Protein AF-A0A6J4VUA2-F1 (afdb_monomer_lite)

Structure (mmCIF, N/CA/C/O backbone):
data_AF-A0A6J4VUA2-F1
#
_entry.id   AF-A0A6J4VUA2-F1
#
loop_
_atom_site.group_PDB
_atom_site.id
_atom_site.type_symbol
_atom_site.label_atom_id
_atom_site.label_alt_id
_atom_site.label_comp_id
_atom_site.label_asym_id
_atom_site.label_entity_id
_atom_site.label_seq_id
_atom_site.pdbx_PDB_ins_code
_atom_site.Cartn_x
_atom_site.Cartn_y
_atom_site.Cartn_z
_atom_site.occupancy
_atom_site.B_iso_or_equiv
_atom_site.auth_seq_id
_atom_site.auth_comp_id
_atom_site.auth_asym_id
_atom_site.auth_atom_id
_atom_site.pdbx_PDB_model_num
ATOM 1 N N . MET A 1 1 ? 17.323 6.446 -31.547 1.00 39.56 1 MET A N 1
ATOM 2 C CA . MET A 1 1 ? 16.155 7.237 -31.105 1.00 39.56 1 MET A CA 1
ATOM 3 C C . MET A 1 1 ? 15.899 6.891 -29.648 1.00 39.56 1 MET A C 1
ATOM 5 O O . MET A 1 1 ? 15.517 5.763 -29.378 1.00 39.56 1 MET A O 1
ATOM 9 N N . ALA A 1 2 ? 16.228 7.781 -28.709 1.00 44.19 2 ALA A N 1
ATOM 10 C CA . ALA A 1 2 ? 16.012 7.518 -27.288 1.00 44.19 2 ALA A CA 1
ATOM 11 C C . ALA A 1 2 ? 14.522 7.705 -26.977 1.00 44.19 2 ALA A C 1
ATOM 13 O O . ALA A 1 2 ? 13.993 8.806 -27.138 1.00 44.19 2 ALA A O 1
ATOM 14 N N . SER A 1 3 ? 13.844 6.619 -26.599 1.00 52.75 3 SER A N 1
ATOM 15 C CA . SER A 1 3 ? 12.481 6.673 -26.077 1.00 52.75 3 SER A CA 1
ATOM 16 C C . SER A 1 3 ? 12.500 7.570 -24.846 1.00 52.75 3 SER A C 1
ATOM 18 O O . SER A 1 3 ? 13.161 7.256 -23.857 1.00 52.75 3 SER A O 1
ATOM 20 N N . LYS A 1 4 ? 11.831 8.720 -24.926 1.00 54.72 4 LYS A N 1
ATOM 21 C CA . LYS A 1 4 ? 11.633 9.604 -23.783 1.00 54.72 4 LYS A CA 1
ATOM 22 C C . LYS A 1 4 ? 10.569 8.949 -22.908 1.00 54.72 4 LYS A C 1
ATOM 24 O O . LYS A 1 4 ? 9.396 9.309 -22.985 1.00 54.72 4 LYS A O 1
ATOM 29 N N . THR A 1 5 ? 10.974 7.938 -22.142 1.00 60.56 5 THR A N 1
ATOM 30 C CA . THR A 1 5 ? 10.187 7.444 -21.016 1.00 60.56 5 THR A CA 1
ATOM 31 C C . THR A 1 5 ? 9.890 8.668 -20.168 1.00 60.56 5 THR A C 1
ATOM 33 O O . THR A 1 5 ? 10.799 9.345 -19.694 1.00 60.56 5 THR A O 1
ATOM 36 N N . ARG A 1 6 ? 8.616 9.056 -20.098 1.00 59.88 6 ARG A N 1
ATOM 37 C CA . ARG A 1 6 ? 8.192 10.018 -19.091 1.00 59.88 6 ARG A CA 1
ATOM 38 C C . ARG A 1 6 ? 8.406 9.304 -17.773 1.00 59.88 6 ARG A C 1
ATOM 40 O O . ARG A 1 6 ? 7.638 8.395 -17.467 1.00 59.88 6 ARG A O 1
ATOM 47 N N . ASP A 1 7 ? 9.459 9.679 -17.061 1.00 66.00 7 ASP A N 1
ATOM 48 C CA . ASP A 1 7 ? 9.629 9.275 -15.679 1.00 66.00 7 ASP A CA 1
ATOM 49 C C . ASP A 1 7 ? 8.354 9.701 -14.956 1.00 66.00 7 ASP A C 1
ATOM 51 O O . ASP A 1 7 ? 8.006 10.884 -14.882 1.00 66.00 7 ASP A O 1
ATOM 55 N N . ILE A 1 8 ? 7.571 8.706 -14.554 1.00 62.84 8 ILE A N 1
ATOM 56 C CA . ILE A 1 8 ? 6.463 8.906 -13.639 1.00 62.84 8 ILE A CA 1
ATOM 57 C C . ILE A 1 8 ? 7.113 9.441 -12.366 1.00 62.84 8 ILE A C 1
ATOM 59 O O . ILE A 1 8 ? 7.930 8.755 -11.751 1.00 62.84 8 ILE A O 1
ATOM 63 N N . ASP A 1 9 ? 6.795 10.688 -12.019 1.00 71.69 9 ASP A N 1
ATOM 64 C CA . ASP A 1 9 ? 7.258 11.325 -10.790 1.00 71.69 9 ASP A CA 1
ATOM 65 C C . ASP A 1 9 ? 6.679 10.558 -9.593 1.00 71.69 9 ASP A C 1
ATOM 67 O O . ASP A 1 9 ? 5.548 10.776 -9.148 1.00 71.69 9 ASP A O 1
ATOM 71 N N . SER A 1 10 ? 7.444 9.562 -9.155 1.00 66.25 10 SER A N 1
ATOM 72 C CA . SER A 1 10 ? 7.079 8.611 -8.108 1.00 66.25 10 SER A CA 1
ATOM 73 C C . SER A 1 10 ? 7.319 9.203 -6.713 1.00 66.25 10 SER A C 1
ATOM 75 O O . SER A 1 10 ? 6.882 8.627 -5.718 1.00 66.25 10 SER A O 1
ATOM 77 N N . GLY A 1 11 ? 7.973 10.369 -6.632 1.00 79.12 11 GLY A N 1
ATOM 78 C CA . GLY A 1 11 ? 8.585 10.878 -5.408 1.00 79.12 11 GLY A CA 1
ATOM 79 C C . GLY A 1 11 ? 9.837 10.089 -5.012 1.00 79.12 11 GLY A C 1
ATOM 80 O O . GLY A 1 11 ? 10.186 9.077 -5.628 1.00 79.12 11 GLY A O 1
ATOM 81 N N . HIS A 1 12 ? 10.525 10.548 -3.969 1.00 86.75 12 HIS A N 1
ATOM 82 C CA . HIS A 1 12 ? 11.675 9.827 -3.426 1.00 86.75 12 HIS A CA 1
ATOM 83 C C . HIS A 1 12 ? 11.239 8.626 -2.570 1.00 86.75 12 HIS A C 1
ATOM 85 O O . HIS A 1 12 ? 10.209 8.696 -1.887 1.00 86.75 12 HIS A O 1
ATOM 91 N N . PRO A 1 13 ? 12.004 7.517 -2.586 1.00 91.12 13 PRO A N 1
ATOM 92 C CA . PRO A 1 13 ? 11.753 6.405 -1.682 1.00 91.12 13 PRO A CA 1
ATOM 93 C C . PRO A 1 13 ? 11.969 6.864 -0.237 1.00 91.12 13 PRO A C 1
ATOM 95 O O . PRO A 1 13 ? 12.992 7.461 0.095 1.00 91.12 13 PRO A O 1
ATOM 98 N N . LEU A 1 14 ? 10.990 6.576 0.616 1.00 92.56 14 LEU A N 1
ATOM 99 C CA . LEU A 1 14 ? 11.063 6.813 2.058 1.00 92.56 14 LEU A CA 1
ATOM 100 C C . LEU A 1 14 ? 11.567 5.580 2.808 1.00 92.56 14 LEU A C 1
ATOM 102 O O . LEU A 1 14 ? 12.067 5.699 3.924 1.00 92.56 14 LEU A O 1
ATOM 106 N N . THR A 1 15 ? 11.421 4.402 2.203 1.00 94.31 15 THR A N 1
ATOM 107 C CA . THR A 1 15 ? 11.884 3.130 2.752 1.00 94.31 15 THR A CA 1
ATOM 108 C C . THR A 1 15 ? 12.656 2.344 1.702 1.00 94.31 15 THR A C 1
ATOM 110 O O . THR A 1 15 ? 12.389 2.444 0.497 1.00 94.31 15 THR A O 1
ATOM 113 N N . ASP A 1 16 ? 13.554 1.483 2.171 1.00 95.94 16 ASP A N 1
ATOM 114 C CA . ASP A 1 16 ? 13.960 0.323 1.385 1.00 95.94 16 ASP A CA 1
ATOM 115 C C . ASP A 1 16 ? 12.750 -0.614 1.185 1.00 95.94 16 ASP A C 1
ATOM 117 O O . ASP A 1 16 ? 11.784 -0.552 1.962 1.00 95.94 16 ASP A O 1
ATOM 121 N N . PRO A 1 17 ? 12.752 -1.468 0.147 1.00 95.56 17 PRO A N 1
ATOM 122 C CA . PRO A 1 17 ? 11.743 -2.506 0.006 1.00 95.56 17 PRO A CA 1
ATOM 123 C C . PRO A 1 17 ? 11.779 -3.460 1.203 1.00 95.56 17 PRO A C 1
ATOM 125 O O . PRO A 1 17 ? 12.839 -3.973 1.562 1.00 95.56 17 PRO A O 1
ATOM 128 N N . PHE A 1 18 ? 10.619 -3.732 1.790 1.00 96.69 18 PHE A N 1
ATOM 129 C CA . PHE A 1 18 ? 10.477 -4.663 2.905 1.00 96.69 18 PHE A CA 1
ATOM 130 C C . PHE A 1 18 ? 9.377 -5.683 2.624 1.00 96.69 18 PHE A C 1
ATOM 132 O O . PHE A 1 18 ? 8.448 -5.423 1.863 1.00 96.69 18 PHE A O 1
ATOM 139 N N . GLU A 1 19 ? 9.488 -6.857 3.234 1.00 97.44 19 GLU A N 1
ATOM 140 C CA . GLU A 1 19 ? 8.468 -7.900 3.153 1.00 97.44 19 GLU A CA 1
ATOM 141 C C . GLU A 1 19 ? 7.587 -7.857 4.398 1.00 97.44 19 GLU A C 1
ATOM 143 O O . GLU A 1 19 ? 8.062 -7.630 5.512 1.00 97.44 19 GLU A O 1
ATOM 148 N N . VAL A 1 20 ? 6.287 -8.043 4.200 1.00 96.44 20 VAL A N 1
ATOM 149 C CA . VAL A 1 20 ? 5.292 -8.030 5.266 1.00 96.44 20 VAL A CA 1
ATOM 150 C C . VAL A 1 20 ? 4.223 -9.082 4.998 1.00 96.44 20 VAL A C 1
ATOM 152 O O . VAL A 1 20 ? 3.775 -9.264 3.864 1.00 96.44 20 VAL A O 1
ATOM 155 N N . GLU A 1 21 ? 3.804 -9.769 6.061 1.00 96.81 21 GLU A N 1
ATOM 156 C CA . GLU A 1 21 ? 2.619 -10.619 6.027 1.00 96.81 21 GLU A CA 1
ATOM 157 C C . GLU A 1 21 ? 1.368 -9.778 6.239 1.00 96.81 21 GLU A C 1
ATOM 159 O O . GLU A 1 21 ? 1.226 -9.098 7.256 1.00 96.81 21 GLU A O 1
ATOM 164 N N . VAL A 1 22 ? 0.447 -9.839 5.282 1.00 93.94 22 VAL A N 1
ATOM 165 C CA . VAL A 1 22 ? -0.854 -9.177 5.376 1.00 93.94 22 VAL A CA 1
ATOM 166 C C . VAL A 1 22 ? -1.967 -10.166 5.075 1.00 93.94 22 VAL A C 1
ATOM 168 O O . VAL A 1 22 ? -1.862 -11.007 4.185 1.00 93.94 22 VAL A O 1
ATOM 171 N N . THR A 1 23 ? -3.067 -10.054 5.809 1.00 95.31 23 THR A N 1
ATOM 172 C CA . THR A 1 23 ? -4.266 -10.850 5.547 1.00 95.31 23 THR A CA 1
ATOM 173 C C . THR A 1 23 ? -5.105 -10.164 4.473 1.00 95.31 23 THR A C 1
ATOM 175 O O . THR A 1 23 ? -5.5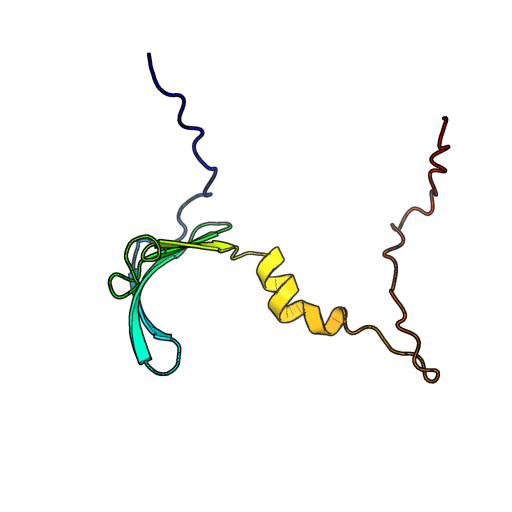98 -9.058 4.688 1.00 95.31 23 THR A O 1
ATOM 178 N N . VAL A 1 24 ? -5.303 -10.832 3.335 1.00 90.62 24 VAL A N 1
ATOM 179 C CA . VAL A 1 24 ? -6.141 -10.364 2.219 1.00 90.62 24 VAL A CA 1
ATOM 180 C C . VAL A 1 24 ? -7.246 -11.386 1.992 1.00 90.62 24 VAL A C 1
ATOM 182 O O . VAL A 1 24 ? -6.958 -12.564 1.778 1.00 90.62 24 VAL A O 1
ATOM 185 N N . ASP A 1 25 ? -8.505 -10.953 2.075 1.00 91.50 25 ASP A N 1
ATOM 186 C CA . ASP A 1 25 ? -9.688 -11.825 2.001 1.00 91.50 25 ASP A CA 1
ATOM 187 C C . ASP A 1 25 ? -9.625 -13.028 2.965 1.00 91.50 25 ASP A C 1
ATOM 189 O O . ASP A 1 25 ? -10.008 -14.148 2.636 1.00 91.50 25 ASP A O 1
ATOM 193 N N . GLY A 1 26 ? -9.095 -12.806 4.174 1.00 95.44 26 GLY A N 1
ATOM 194 C CA . GLY A 1 26 ? -8.939 -13.848 5.197 1.00 95.44 26 GLY A CA 1
ATOM 195 C C . GLY A 1 26 ? -7.760 -14.804 4.976 1.00 95.44 26 GLY A C 1
ATOM 196 O O . GLY A 1 26 ? -7.541 -15.683 5.806 1.00 95.44 26 GLY A O 1
ATOM 197 N N . VAL A 1 27 ? -6.977 -14.628 3.907 1.00 95.12 27 VAL A N 1
ATOM 198 C CA . VAL A 1 27 ? -5.810 -15.460 3.586 1.00 95.12 27 VAL A CA 1
ATOM 199 C C . VAL A 1 27 ? -4.519 -14.675 3.852 1.00 95.12 27 VAL A C 1
ATOM 201 O O . VAL A 1 27 ? -4.368 -13.579 3.305 1.00 95.12 27 VAL A O 1
ATOM 204 N N . PRO A 1 28 ? -3.573 -15.199 4.654 1.00 95.94 28 PRO A N 1
ATOM 205 C CA . PRO A 1 28 ? -2.250 -14.598 4.804 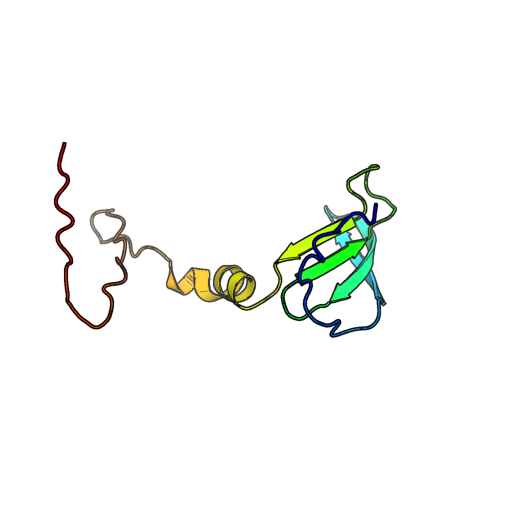1.00 95.94 28 PRO A CA 1
ATOM 206 C C . PRO A 1 28 ? -1.495 -14.574 3.470 1.00 95.94 28 PRO A C 1
ATOM 208 O O . PRO A 1 28 ? -1.443 -15.576 2.753 1.00 95.94 28 PRO A O 1
ATOM 211 N N . ARG A 1 29 ? -0.908 -13.428 3.127 1.00 95.19 29 ARG A N 1
ATOM 212 C CA . ARG A 1 29 ? -0.108 -13.228 1.914 1.00 95.19 29 ARG A CA 1
ATOM 213 C C . ARG A 1 29 ? 1.192 -12.516 2.252 1.00 95.19 29 ARG A C 1
ATOM 215 O O . ARG A 1 29 ? 1.181 -11.536 2.993 1.00 95.19 29 ARG A O 1
ATOM 222 N N . MET A 1 30 ? 2.292 -12.975 1.650 1.00 97.38 30 MET A N 1
ATOM 223 C CA . MET A 1 30 ? 3.524 -12.187 1.600 1.00 97.38 30 MET A CA 1
ATOM 224 C C . MET A 1 30 ? 3.391 -11.092 0.563 1.00 97.38 30 MET A C 1
ATOM 226 O O . MET A 1 30 ? 3.114 -11.367 -0.607 1.00 97.38 30 MET A O 1
ATOM 230 N N . VAL A 1 31 ? 3.652 -9.870 1.005 1.00 96.62 31 VAL A N 1
ATOM 231 C CA . VAL A 1 31 ? 3.680 -8.686 0.163 1.00 96.62 31 VAL A CA 1
ATOM 232 C C . VAL A 1 31 ? 5.022 -8.008 0.348 1.00 96.62 31 VAL A C 1
ATOM 234 O O . VAL A 1 31 ? 5.442 -7.727 1.470 1.00 96.62 31 VAL A O 1
ATOM 237 N N . ARG A 1 32 ? 5.695 -7.720 -0.763 1.00 97.56 32 ARG A N 1
ATOM 238 C CA . ARG A 1 32 ? 6.829 -6.803 -0.769 1.00 97.56 32 ARG A CA 1
ATOM 239 C C . ARG A 1 32 ? 6.299 -5.393 -0.961 1.00 97.56 32 ARG A C 1
ATOM 241 O O . ARG A 1 32 ? 5.591 -5.126 -1.924 1.00 97.56 32 ARG A O 1
ATOM 248 N N . ALA A 1 33 ? 6.640 -4.494 -0.056 1.00 95.25 33 ALA A N 1
ATOM 249 C CA . ALA A 1 33 ? 6.179 -3.119 -0.062 1.00 95.25 33 ALA A CA 1
ATOM 250 C C . ALA A 1 33 ? 7.353 -2.142 -0.132 1.00 95.25 33 ALA A C 1
ATOM 252 O O . ALA A 1 33 ? 8.409 -2.372 0.457 1.00 95.25 33 ALA A O 1
ATOM 253 N N . GLN A 1 34 ? 7.144 -1.019 -0.816 1.00 95.00 34 GLN A N 1
ATOM 254 C CA . GLN A 1 34 ? 8.025 0.142 -0.751 1.00 95.00 34 GLN A CA 1
ATOM 255 C C . GLN A 1 34 ? 7.199 1.424 -0.679 1.00 95.00 34 GLN A C 1
ATOM 257 O O . GLN A 1 34 ? 6.252 1.617 -1.446 1.00 95.00 34 GLN A O 1
ATOM 262 N N . ILE A 1 35 ? 7.559 2.305 0.253 1.00 92.56 35 ILE A N 1
ATOM 263 C CA . ILE A 1 35 ? 6.844 3.558 0.490 1.00 92.56 35 ILE A CA 1
ATOM 264 C C . ILE A 1 35 ? 7.624 4.713 -0.138 1.00 92.56 35 ILE A C 1
ATOM 266 O O . ILE A 1 35 ? 8.835 4.839 0.046 1.00 92.56 35 ILE A O 1
ATOM 270 N N . PHE A 1 36 ? 6.902 5.580 -0.842 1.00 90.94 36 PHE A N 1
ATOM 271 C CA . PHE A 1 36 ? 7.381 6.824 -1.436 1.00 90.94 36 PHE A CA 1
ATOM 272 C C . PHE A 1 36 ? 6.609 8.012 -0.847 1.00 90.94 36 PHE A C 1
ATOM 274 O O . PHE A 1 36 ? 5.614 7.845 -0.143 1.00 90.94 36 PHE A O 1
ATOM 281 N N . GLU A 1 37 ? 7.027 9.236 -1.163 1.00 87.50 37 GLU A N 1
ATOM 282 C CA . GLU A 1 37 ? 6.414 10.467 -0.636 1.00 87.50 37 GLU A CA 1
ATOM 283 C C . GLU A 1 37 ? 4.903 10.615 -0.915 1.00 87.50 37 GLU A C 1
ATOM 285 O O . GLU A 1 37 ? 4.198 11.285 -0.154 1.00 87.50 37 GLU A O 1
ATOM 290 N N . ARG A 1 38 ? 4.381 10.025 -2.003 1.00 83.88 38 ARG A N 1
ATOM 291 C CA . ARG A 1 38 ? 2.949 10.119 -2.384 1.00 83.88 38 ARG A CA 1
ATOM 292 C C . ARG A 1 38 ? 2.284 8.798 -2.755 1.00 83.88 38 ARG A C 1
ATOM 294 O O . ARG A 1 38 ? 1.068 8.765 -2.970 1.00 83.88 38 ARG A O 1
ATOM 301 N N . TRP A 1 39 ? 3.071 7.740 -2.861 1.00 87.69 39 TRP A N 1
ATOM 302 C CA . TRP A 1 39 ? 2.634 6.454 -3.371 1.00 87.69 39 TRP A CA 1
ATOM 303 C C . TRP A 1 39 ? 3.196 5.335 -2.508 1.00 87.69 39 TRP A C 1
ATOM 305 O O . TRP A 1 39 ? 4.242 5.478 -1.879 1.00 87.69 39 TRP A O 1
ATOM 315 N N . MET A 1 40 ? 2.509 4.205 -2.511 1.00 91.50 40 MET A N 1
ATOM 316 C CA . MET A 1 40 ? 3.040 2.941 -2.025 1.00 91.50 40 MET A CA 1
ATOM 317 C C . MET A 1 40 ? 3.010 1.958 -3.184 1.00 91.50 40 MET A C 1
ATOM 319 O O . MET A 1 40 ? 1.989 1.844 -3.864 1.00 91.50 40 MET A O 1
ATOM 323 N N . LEU A 1 41 ? 4.125 1.275 -3.408 1.00 93.50 41 LEU A N 1
ATOM 324 C CA . LEU A 1 41 ? 4.207 0.169 -4.348 1.00 93.50 41 LEU A CA 1
ATOM 325 C C . LEU A 1 41 ? 4.107 -1.133 -3.558 1.00 93.50 41 LEU A C 1
ATOM 327 O O . LEU A 1 41 ? 4.838 -1.314 -2.580 1.00 93.50 41 LEU A O 1
ATOM 331 N N . THR A 1 42 ? 3.227 -2.030 -3.982 1.00 95.12 42 THR A N 1
ATOM 332 C CA . THR A 1 42 ? 3.118 -3.383 -3.435 1.00 95.12 42 THR A CA 1
ATOM 333 C C . THR A 1 42 ? 3.320 -4.403 -4.538 1.00 95.12 42 THR A C 1
ATOM 335 O O . THR A 1 42 ? 2.816 -4.243 -5.646 1.00 95.12 42 THR A O 1
ATOM 338 N N . ASP A 1 43 ? 4.063 -5.457 -4.226 1.00 96.06 43 ASP A N 1
ATOM 339 C CA . ASP A 1 43 ? 4.271 -6.611 -5.085 1.00 96.06 43 ASP A CA 1
ATOM 340 C C . ASP A 1 43 ? 3.863 -7.882 -4.335 1.00 96.06 43 ASP A C 1
ATOM 342 O O . ASP A 1 43 ? 4.400 -8.201 -3.271 1.00 96.06 43 ASP A O 1
ATOM 346 N N . THR A 1 44 ? 2.870 -8.583 -4.875 1.00 96.31 44 THR A N 1
ATOM 347 C CA . THR A 1 44 ? 2.298 -9.809 -4.313 1.00 96.31 44 THR A CA 1
ATOM 348 C C . THR A 1 44 ? 2.432 -10.924 -5.348 1.00 96.31 44 THR A C 1
ATOM 350 O O . THR A 1 44 ? 1.555 -11.078 -6.203 1.00 96.31 44 THR A O 1
ATOM 353 N N . PRO A 1 45 ? 3.500 -11.741 -5.295 1.00 94.44 45 PRO A N 1
ATOM 354 C CA . PRO A 1 45 ? 3.760 -12.756 -6.317 1.00 94.44 45 PRO A CA 1
ATOM 355 C C . PRO A 1 45 ? 2.636 -13.787 -6.488 1.00 94.44 45 PRO A C 1
ATOM 357 O O . PRO A 1 45 ? 2.502 -14.362 -7.566 1.00 94.44 45 PRO A O 1
ATOM 360 N N . SER A 1 46 ? 1.829 -14.007 -5.442 1.00 93.25 46 SER A N 1
ATOM 361 C CA . SER A 1 46 ? 0.686 -14.928 -5.444 1.00 93.25 46 SER A CA 1
ATOM 362 C C . SER A 1 46 ? -0.569 -14.387 -6.142 1.00 93.25 46 SER A C 1
ATOM 364 O O . SER A 1 46 ? -1.536 -15.133 -6.304 1.00 93.25 46 SER A O 1
ATOM 366 N N . ASN A 1 47 ? -0.586 -13.117 -6.560 1.00 94.00 47 ASN A N 1
ATOM 367 C CA . ASN A 1 47 ? -1.679 -12.566 -7.358 1.00 94.00 47 ASN A CA 1
ATOM 368 C C . ASN A 1 47 ? -1.621 -13.065 -8.816 1.00 94.00 47 ASN A C 1
ATOM 370 O O . ASN A 1 47 ? -0.555 -13.459 -9.299 1.00 94.00 47 ASN A O 1
ATOM 374 N N . PRO A 1 48 ? -2.751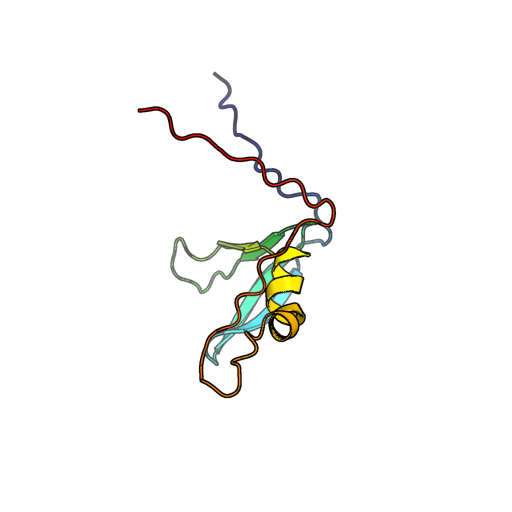 -13.033 -9.552 1.00 94.62 48 PRO A N 1
ATOM 375 C CA . PRO A 1 48 ? -2.770 -13.360 -10.974 1.00 94.62 48 PRO A CA 1
ATOM 376 C C . PRO A 1 48 ? -1.768 -12.524 -11.778 1.00 94.62 48 PRO A C 1
ATOM 378 O O . PRO A 1 48 ? -1.526 -11.353 -11.473 1.00 94.62 48 PRO A O 1
ATOM 381 N N . ALA A 1 49 ? -1.221 -13.107 -12.846 1.00 93.31 49 ALA A N 1
ATOM 382 C CA . ALA A 1 49 ? -0.309 -12.401 -13.741 1.00 93.31 49 ALA A CA 1
ATOM 383 C C . ALA A 1 49 ? -0.941 -11.090 -14.249 1.00 93.31 49 ALA A C 1
ATOM 385 O O . ALA A 1 49 ? -2.102 -11.064 -14.661 1.00 93.31 49 ALA A O 1
ATOM 386 N N . GLY A 1 50 ? -0.172 -10.001 -14.194 1.00 93.00 50 GLY A N 1
ATOM 387 C CA . GLY A 1 50 ? -0.645 -8.646 -14.507 1.00 93.00 50 GLY A CA 1
ATOM 388 C C . GLY A 1 50 ? -1.254 -7.875 -13.326 1.00 93.00 50 GLY A C 1
ATOM 389 O O . GLY A 1 50 ? -1.474 -6.678 -13.464 1.00 93.00 50 GLY A O 1
ATOM 390 N N . TRP A 1 51 ? -1.462 -8.524 -12.173 1.00 93.19 51 TRP A N 1
ATOM 391 C CA . TRP A 1 51 ? -1.984 -7.925 -10.929 1.00 93.19 51 TRP A CA 1
ATOM 392 C C . TRP A 1 51 ? -1.054 -8.140 -9.726 1.00 93.19 51 TRP A C 1
ATOM 394 O O . TRP A 1 51 ? -1.457 -8.013 -8.573 1.00 93.19 51 TRP A O 1
ATOM 404 N N . GLN A 1 52 ? 0.194 -8.530 -9.983 1.00 95.56 52 GLN A N 1
ATOM 405 C CA . GLN A 1 52 ? 1.188 -8.751 -8.932 1.00 95.56 52 GLN A CA 1
ATOM 406 C C . GLN A 1 52 ? 1.663 -7.427 -8.346 1.00 95.56 52 GLN A C 1
ATOM 408 O O . GLN A 1 52 ? 1.808 -7.325 -7.134 1.00 95.56 52 GLN A O 1
ATOM 413 N N . THR A 1 53 ? 1.829 -6.413 -9.195 1.00 95.06 53 THR A N 1
ATOM 414 C CA . THR A 1 53 ? 2.298 -5.091 -8.797 1.00 95.06 53 THR A CA 1
ATOM 415 C C . THR A 1 53 ? 1.155 -4.085 -8.802 1.00 95.06 53 THR A C 1
ATOM 417 O O . THR A 1 53 ? 0.483 -3.896 -9.818 1.00 95.06 53 THR A O 1
ATOM 420 N N . GLU A 1 54 ? 0.974 -3.394 -7.684 1.00 92.75 54 GLU A N 1
ATOM 421 C CA . GLU A 1 54 ? -0.058 -2.379 -7.505 1.00 92.75 54 GLU A CA 1
ATOM 422 C C . GLU A 1 54 ? 0.558 -1.070 -7.002 1.00 92.75 54 GLU A C 1
ATOM 424 O O . GLU A 1 54 ? 1.505 -1.061 -6.213 1.00 92.75 54 GLU A O 1
ATOM 429 N N . LEU A 1 55 ? 0.011 0.056 -7.471 1.00 90.25 55 LEU A N 1
ATOM 430 C CA . LEU A 1 55 ? 0.409 1.396 -7.047 1.00 90.25 55 LEU A CA 1
ATOM 431 C C . LEU A 1 55 ? -0.746 2.052 -6.284 1.00 90.25 55 LEU A C 1
ATOM 433 O O . LEU A 1 55 ? -1.734 2.500 -6.871 1.00 90.25 55 LEU A O 1
ATOM 437 N N . GLY A 1 56 ? -0.612 2.120 -4.964 1.00 86.25 56 GLY A N 1
ATOM 438 C CA . GLY A 1 56 ? -1.573 2.765 -4.080 1.00 86.25 56 GLY A CA 1
ATOM 439 C C . GLY A 1 56 ? -1.270 4.251 -3.903 1.00 86.25 56 GLY A C 1
ATOM 440 O O . GLY A 1 56 ? -0.138 4.638 -3.614 1.00 86.25 56 GLY A O 1
ATOM 441 N N . ASN A 1 57 ? -2.289 5.106 -4.014 1.00 83.44 57 ASN A N 1
ATOM 442 C CA . ASN A 1 57 ? -2.189 6.493 -3.553 1.00 83.44 57 ASN A CA 1
ATOM 443 C C . ASN A 1 57 ? -2.166 6.507 -2.019 1.00 83.44 57 ASN A C 1
ATOM 445 O O . ASN A 1 57 ? -3.201 6.272 -1.394 1.00 83.44 57 ASN A O 1
ATOM 449 N N . HIS A 1 58 ? -1.029 6.845 -1.417 1.00 74.50 58 HIS A N 1
ATOM 450 C CA . HIS A 1 58 ? -0.877 6.944 0.034 1.00 74.50 58 HIS A CA 1
ATOM 451 C C . HIS A 1 58 ? -0.239 8.294 0.381 1.00 74.50 58 HIS A C 1
ATOM 453 O O . HIS A 1 58 ? 0.876 8.604 -0.014 1.00 74.50 58 HIS A O 1
ATOM 459 N N . GLY A 1 59 ? -0.996 9.157 1.061 1.00 73.94 59 GLY A N 1
ATOM 460 C CA . GLY A 1 59 ? -0.603 10.537 1.359 1.00 73.94 59 GLY A CA 1
ATOM 461 C C . GLY A 1 59 ? -1.788 11.354 1.873 1.00 73.94 59 GLY A C 1
ATOM 462 O O . GLY A 1 59 ? -2.823 10.784 2.218 1.00 73.94 59 GLY A O 1
ATOM 463 N N . ARG A 1 60 ? -1.689 12.694 1.884 1.00 74.88 60 ARG A N 1
ATOM 464 C CA . ARG A 1 60 ? -2.744 13.573 2.441 1.00 74.88 60 ARG A CA 1
ATOM 465 C C . ARG A 1 60 ? -4.138 13.283 1.879 1.00 74.88 60 ARG A C 1
ATOM 467 O O . ARG A 1 60 ? -5.094 13.262 2.634 1.00 74.88 60 ARG A O 1
ATOM 474 N N . HIS A 1 61 ? -4.257 13.014 0.580 1.00 72.50 61 HIS A N 1
ATOM 475 C CA . HIS A 1 61 ? -5.557 12.711 -0.023 1.00 72.50 61 HIS A CA 1
ATOM 476 C C . HIS A 1 61 ? -6.151 11.381 0.483 1.00 72.50 61 HIS A C 1
ATOM 478 O O . HIS A 1 61 ? -7.348 11.306 0.754 1.00 72.50 61 HIS A O 1
ATOM 484 N N . ALA A 1 62 ? -5.319 10.349 0.662 1.00 79.19 62 ALA A N 1
ATOM 485 C CA . ALA A 1 62 ? -5.742 9.079 1.253 1.00 79.19 62 ALA A CA 1
ATOM 486 C C . ALA A 1 62 ? -6.092 9.242 2.740 1.00 79.19 62 ALA A C 1
ATOM 488 O O . ALA A 1 62 ? -7.117 8.733 3.184 1.00 79.19 62 ALA A O 1
ATOM 489 N N . TYR A 1 63 ? -5.297 10.025 3.477 1.00 80.19 63 TYR A N 1
ATOM 490 C CA . TYR A 1 63 ? -5.570 10.389 4.866 1.00 80.19 63 TYR A CA 1
ATOM 491 C C . TYR A 1 63 ? -6.916 11.117 5.004 1.00 80.19 63 TYR A C 1
ATOM 493 O O . TYR A 1 63 ? -7.766 10.696 5.778 1.00 80.19 63 TYR A O 1
ATOM 501 N N . GLU A 1 64 ? -7.166 12.150 4.195 1.00 82.62 64 GLU A N 1
ATOM 502 C CA . GLU A 1 64 ? -8.434 12.890 4.188 1.00 82.62 64 GLU A CA 1
ATOM 503 C C . GLU A 1 64 ? -9.631 11.997 3.818 1.00 82.62 64 GLU A C 1
ATOM 505 O O . GLU A 1 64 ? -10.751 12.221 4.271 1.00 82.62 64 GLU A O 1
ATOM 510 N N . ARG A 1 65 ? -9.448 10.993 2.951 1.00 77.44 65 ARG A N 1
ATOM 511 C CA . ARG A 1 65 ? -10.510 10.022 2.652 1.00 77.44 65 ARG A CA 1
ATOM 512 C C . ARG A 1 65 ? -10.784 9.118 3.848 1.00 77.44 65 ARG A C 1
ATOM 514 O O . ARG A 1 65 ? -11.946 8.886 4.146 1.00 77.44 65 ARG A O 1
ATOM 521 N N . GLN A 1 66 ? -9.741 8.579 4.468 1.00 78.94 66 GLN A N 1
ATOM 522 C CA . GLN A 1 66 ? -9.882 7.554 5.497 1.00 78.94 66 GLN A CA 1
ATOM 523 C C . GLN A 1 66 ? -10.293 8.138 6.852 1.00 78.94 66 GLN A C 1
ATOM 525 O O . GLN A 1 66 ? -11.071 7.516 7.565 1.00 78.94 66 GLN A O 1
ATOM 530 N N . TYR A 1 67 ? -9.788 9.326 7.188 1.00 81.00 67 TYR A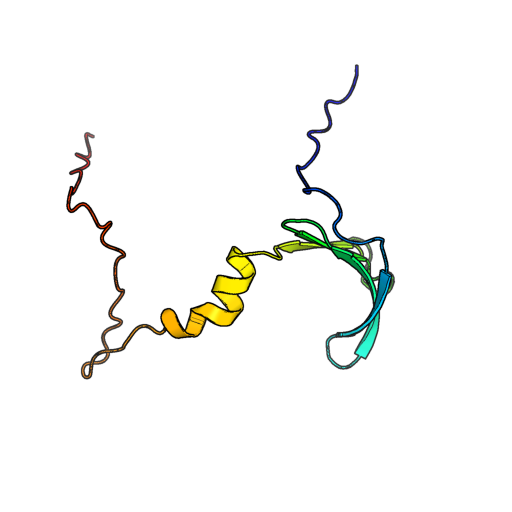 N 1
ATOM 531 C CA . TYR A 1 67 ? -9.921 9.915 8.521 1.00 81.00 67 TYR A CA 1
ATOM 532 C C . TYR A 1 67 ? -10.740 11.213 8.544 1.00 81.00 67 TYR A C 1
ATOM 534 O O . TYR A 1 67 ? -11.398 11.480 9.540 1.00 81.00 67 TYR A O 1
ATOM 542 N N . ASP A 1 68 ? -10.798 11.990 7.451 1.00 72.81 68 ASP A N 1
ATOM 543 C CA . ASP A 1 68 ? -11.664 13.188 7.377 1.00 72.81 68 ASP A CA 1
ATOM 544 C C . ASP A 1 68 ? -13.032 12.908 6.718 1.00 72.81 68 ASP A C 1
ATOM 546 O O . ASP A 1 68 ? -13.801 13.840 6.454 1.00 72.81 68 ASP A O 1
ATOM 550 N N . ALA A 1 69 ? -13.374 11.642 6.443 1.00 62.31 69 ALA A N 1
ATOM 551 C CA . ALA A 1 69 ? -14.704 11.269 5.951 1.00 62.31 69 ALA A CA 1
ATOM 552 C C . ALA A 1 69 ? -15.819 11.575 6.964 1.00 62.31 69 ALA A C 1
ATOM 554 O O . ALA A 1 69 ? -16.885 12.019 6.545 1.00 62.31 69 ALA A O 1
ATOM 555 N N . GLU A 1 70 ? -15.559 11.455 8.270 1.00 56.56 70 GLU A N 1
ATOM 556 C CA . GLU A 1 70 ? -16.515 11.848 9.322 1.00 56.56 70 GLU A CA 1
ATOM 557 C C . GLU A 1 70 ? -16.849 13.347 9.251 1.00 56.56 70 GLU A C 1
ATOM 559 O O . GLU A 1 70 ? -17.991 13.762 9.427 1.00 56.56 70 GLU A O 1
ATOM 564 N N . ARG A 1 71 ? -15.885 14.188 8.849 1.00 56.62 71 ARG A N 1
ATOM 565 C CA . ARG A 1 71 ? -16.104 15.628 8.623 1.00 56.62 71 ARG A CA 1
ATOM 566 C C . ARG A 1 71 ? -16.968 15.929 7.390 1.00 56.62 71 ARG A C 1
ATOM 568 O O . ARG A 1 71 ? -17.336 17.084 7.173 1.00 56.62 71 ARG A O 1
ATOM 575 N N . ARG A 1 72 ? -17.221 14.926 6.543 1.00 54.47 72 ARG A N 1
ATOM 576 C CA . ARG A 1 72 ? -18.011 15.009 5.305 1.00 54.47 72 ARG A CA 1
ATOM 577 C C . ARG A 1 72 ? -19.375 14.347 5.431 1.00 54.47 72 ARG A C 1
ATOM 579 O O . ARG A 1 72 ? -20.081 14.305 4.422 1.00 54.47 72 ARG A O 1
ATOM 586 N N . GLU A 1 73 ? -19.743 13.841 6.607 1.00 52.00 73 GLU A N 1
ATOM 587 C CA . GLU A 1 73 ? -21.086 13.329 6.827 1.00 52.00 73 GLU A CA 1
ATOM 588 C C . GLU A 1 73 ? -22.069 14.449 6.486 1.00 52.00 73 GLU A C 1
ATOM 590 O O . GLU A 1 73 ? -22.078 15.523 7.097 1.00 52.00 73 GLU A O 1
ATOM 595 N N . ALA A 1 74 ? -22.800 14.258 5.385 1.00 5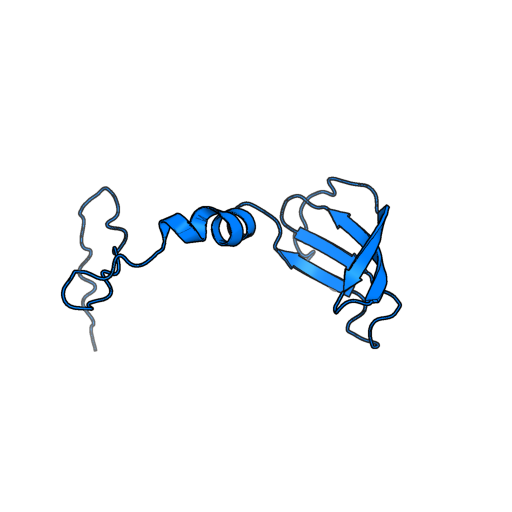5.69 74 ALA A N 1
ATOM 596 C CA . ALA A 1 74 ? -23.812 15.202 4.970 1.00 55.69 74 ALA A CA 1
ATOM 597 C C . ALA A 1 74 ? -24.804 15.250 6.123 1.00 55.69 74 ALA A C 1
ATOM 599 O O . ALA A 1 74 ? -25.487 14.265 6.389 1.00 55.69 74 ALA A O 1
ATOM 600 N N . THR A 1 75 ? -24.835 16.368 6.840 1.00 56.16 75 THR A N 1
ATOM 601 C CA . THR A 1 75 ? -25.809 16.575 7.901 1.00 56.16 75 THR A CA 1
ATOM 602 C C . THR A 1 75 ? -27.154 16.610 7.201 1.00 56.16 75 THR A C 1
ATOM 604 O O . THR A 1 75 ? -27.492 17.564 6.499 1.00 56.16 75 THR A O 1
ATOM 607 N N . VAL A 1 76 ? -27.865 15.492 7.279 1.00 58.41 76 VAL A N 1
ATOM 608 C CA . VAL A 1 76 ? -29.232 15.404 6.803 1.00 58.41 76 VAL A CA 1
ATOM 609 C C . VAL A 1 76 ? -30.024 16.266 7.771 1.00 58.41 76 VAL A C 1
ATOM 611 O O . VAL A 1 76 ? -29.990 16.030 8.980 1.00 58.41 76 VAL A O 1
ATOM 614 N N . ASP A 1 77 ? -30.652 17.326 7.270 1.00 61.44 77 ASP A N 1
ATOM 615 C CA . ASP A 1 77 ? -31.534 18.106 8.131 1.00 61.44 77 ASP A CA 1
ATOM 616 C C . ASP A 1 77 ? -32.702 17.234 8.615 1.00 61.44 77 ASP A C 1
ATOM 618 O O . ASP A 1 77 ? -32.971 16.155 8.082 1.00 61.44 77 ASP A O 1
ATOM 622 N N . THR A 1 78 ? -33.435 17.691 9.628 1.00 57.94 78 THR A N 1
ATOM 623 C CA . THR A 1 78 ? -34.579 16.956 10.197 1.00 57.94 78 THR A CA 1
ATOM 624 C C . THR A 1 78 ? -35.666 16.625 9.155 1.00 57.94 78 THR A C 1
ATOM 626 O O . THR A 1 78 ? -36.581 15.860 9.441 1.00 57.94 78 THR A O 1
ATOM 629 N N . GLN A 1 79 ? -35.577 17.182 7.940 1.00 67.88 79 GLN A N 1
ATOM 630 C CA . GLN A 1 79 ? -36.488 16.963 6.818 1.00 67.88 79 GLN A CA 1
ATOM 631 C C . GLN A 1 79 ? -35.915 16.032 5.733 1.00 67.88 79 GLN A C 1
ATOM 633 O O . GLN A 1 79 ? -36.523 15.893 4.670 1.00 67.88 79 GLN A O 1
ATOM 638 N N . GLY A 1 80 ? -34.774 15.378 5.969 1.00 57.59 80 GLY A N 1
ATOM 639 C CA . GLY A 1 80 ? -34.228 14.384 5.046 1.00 57.59 80 GLY A CA 1
ATOM 640 C C . GLY A 1 80 ? -33.424 14.965 3.879 1.00 57.59 80 GLY A C 1
ATOM 641 O O . GLY A 1 80 ? -33.095 14.227 2.949 1.00 57.59 80 GLY A O 1
ATOM 642 N N . ARG A 1 81 ? -33.098 16.266 3.870 1.00 64.12 81 ARG A N 1
ATOM 643 C CA . ARG A 1 81 ? -32.326 16.864 2.771 1.00 64.12 81 ARG A CA 1
ATOM 644 C C . ARG A 1 81 ? -30.832 16.776 3.049 1.00 64.12 81 ARG A C 1
ATOM 646 O O . ARG A 1 81 ? -30.345 17.226 4.082 1.00 64.12 81 ARG A O 1
ATOM 653 N N . LEU A 1 82 ? -30.093 16.242 2.077 1.00 55.41 82 LEU A N 1
ATOM 654 C CA . LEU A 1 82 ? -28.631 16.255 2.074 1.00 55.41 82 LEU A CA 1
ATOM 655 C C . LEU A 1 82 ? -28.136 17.705 1.978 1.00 55.41 82 LEU A C 1
ATOM 657 O O . LEU A 1 82 ? -28.136 18.300 0.896 1.00 55.41 82 LEU A O 1
ATOM 661 N N . GLN A 1 83 ? -27.680 18.274 3.093 1.00 56.97 83 GLN A N 1
ATOM 662 C CA . GLN A 1 83 ? -27.017 19.574 3.091 1.00 56.97 83 GLN A CA 1
ATOM 663 C C . GLN A 1 83 ? -25.604 19.400 2.526 1.00 56.97 83 GLN A C 1
ATOM 665 O O . GLN A 1 83 ? -24.634 19.142 3.238 1.00 56.97 83 GLN A O 1
ATOM 670 N N . ARG A 1 84 ? -25.461 19.525 1.203 1.00 53.06 84 ARG A N 1
ATOM 671 C CA . ARG A 1 84 ? -24.139 19.643 0.584 1.00 53.06 84 ARG A CA 1
ATOM 672 C C . ARG A 1 84 ? -23.570 21.000 0.998 1.00 53.06 84 ARG A C 1
ATOM 674 O O . ARG A 1 84 ? -23.883 22.011 0.370 1.00 53.06 84 ARG A O 1
ATOM 681 N N . GLN A 1 85 ? -22.712 21.036 2.019 1.00 52.41 85 GLN A N 1
ATOM 682 C CA . GLN A 1 85 ? -21.907 22.223 2.313 1.00 52.41 85 GLN A CA 1
ATOM 683 C C . GLN A 1 85 ? -20.985 22.491 1.121 1.00 52.41 85 GLN A C 1
ATOM 685 O O . GLN A 1 85 ? -19.887 21.947 0.982 1.00 52.41 85 GLN A O 1
ATOM 690 N N . ARG A 1 86 ? -21.462 23.328 0.200 1.00 47.97 86 ARG A N 1
ATOM 691 C CA . ARG A 1 86 ? -20.648 23.898 -0.863 1.00 47.97 86 ARG A CA 1
ATOM 692 C C . ARG A 1 86 ? -19.554 24.693 -0.159 1.00 47.97 86 ARG A C 1
ATOM 694 O O . ARG A 1 86 ? -19.863 25.662 0.526 1.00 47.97 86 ARG A O 1
ATOM 701 N N . ARG A 1 87 ? -18.290 24.278 -0.306 1.00 45.25 87 ARG A N 1
ATOM 702 C CA . ARG A 1 87 ? -17.127 25.084 0.089 1.00 45.25 87 ARG A CA 1
ATOM 703 C C . ARG A 1 87 ? -17.258 26.446 -0.594 1.00 45.25 87 ARG A C 1
ATOM 705 O O . ARG A 1 87 ? -16.915 26.587 -1.765 1.00 45.25 87 ARG A O 1
ATOM 712 N N . THR A 1 88 ? -17.790 27.437 0.109 1.00 50.81 88 THR A N 1
ATOM 713 C CA . THR A 1 88 ? -17.656 28.827 -0.297 1.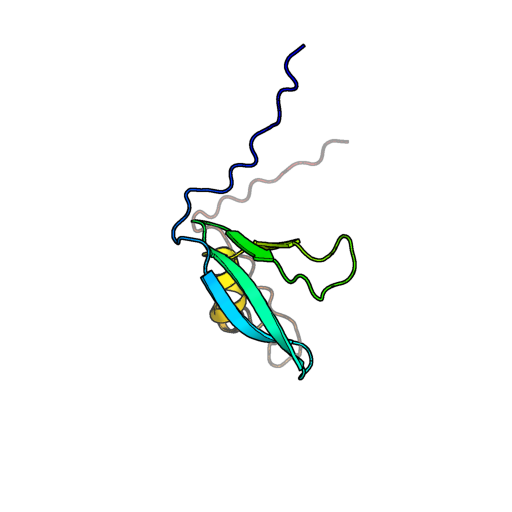00 50.81 88 THR A CA 1
ATOM 714 C C . THR A 1 88 ? -16.220 29.206 0.022 1.00 50.81 88 THR A C 1
ATOM 716 O O . THR A 1 88 ? -15.733 29.064 1.145 1.00 50.81 88 THR A O 1
ATOM 719 N N . ASN A 1 89 ? -15.482 29.572 -1.021 1.00 43.78 89 ASN A N 1
ATOM 720 C CA . ASN A 1 89 ? -14.131 30.068 -0.854 1.00 43.78 89 ASN A CA 1
ATOM 721 C C . ASN A 1 89 ? -14.211 31.349 -0.009 1.00 43.78 89 ASN A C 1
ATOM 723 O O . ASN A 1 89 ? -15.123 32.153 -0.200 1.00 43.78 89 ASN A O 1
ATOM 727 N N . ARG A 1 90 ? -13.273 31.537 0.926 1.00 51.31 90 ARG A N 1
ATOM 728 C CA . ARG A 1 90 ? -13.315 32.595 1.958 1.00 51.31 90 ARG A CA 1
ATOM 729 C C . ARG A 1 90 ? -13.314 34.031 1.396 1.00 51.31 90 ARG A C 1
ATOM 731 O O . ARG A 1 90 ? -13.506 34.974 2.148 1.00 51.31 90 ARG A O 1
ATOM 738 N N . ASN A 1 91 ? -13.160 34.187 0.081 1.00 49.66 91 ASN A N 1
ATOM 739 C CA . ASN A 1 91 ? -13.400 35.429 -0.642 1.00 49.66 91 ASN A CA 1
ATOM 740 C C . ASN A 1 91 ? -14.630 35.252 -1.535 1.00 49.66 91 ASN A C 1
ATOM 742 O O . ASN A 1 91 ? -14.542 34.635 -2.597 1.00 49.66 91 ASN A O 1
ATOM 746 N N . GLY A 1 92 ? -15.767 35.799 -1.100 1.00 49.53 92 GLY A N 1
ATOM 747 C CA . GLY A 1 92 ? -17.055 35.788 -1.798 1.00 49.53 92 GLY A CA 1
ATOM 748 C C . GLY A 1 92 ? -17.060 36.557 -3.121 1.00 49.53 92 GLY A C 1
ATOM 749 O O . GLY A 1 92 ? -17.767 37.547 -3.263 1.00 49.53 92 GLY A O 1
ATOM 750 N N . LYS A 1 93 ? -16.291 36.103 -4.113 1.00 40.62 93 LYS A N 1
ATOM 751 C CA . LYS A 1 93 ? -16.421 36.544 -5.502 1.00 40.62 93 LYS A CA 1
ATOM 752 C C . LYS A 1 93 ? -16.993 35.405 -6.332 1.00 40.62 93 LYS A C 1
ATOM 754 O O . LYS A 1 93 ? -16.277 34.510 -6.775 1.00 40.62 93 LYS A O 1
ATOM 759 N N . HIS A 1 94 ? -18.305 35.463 -6.534 1.00 41.41 94 HIS A N 1
ATOM 760 C CA . HIS A 1 94 ? -18.968 34.764 -7.624 1.00 41.41 94 HIS A CA 1
ATOM 761 C C . HIS A 1 94 ? -18.421 35.326 -8.941 1.00 41.41 94 HIS A C 1
ATOM 763 O O . HIS A 1 94 ? -18.623 36.497 -9.249 1.00 41.41 94 HIS A O 1
ATOM 769 N N . ARG A 1 95 ? -17.693 34.511 -9.709 1.00 41.38 95 ARG A N 1
ATOM 770 C CA . ARG A 1 95 ? -17.496 34.779 -11.135 1.00 41.38 95 ARG A CA 1
ATOM 771 C C . ARG A 1 95 ? -18.725 34.216 -11.840 1.00 41.38 95 ARG A C 1
ATOM 773 O O . ARG A 1 95 ? -18.863 33.000 -11.938 1.00 41.38 95 ARG A O 1
ATOM 780 N N . GLU A 1 96 ? -19.628 35.096 -12.262 1.00 42.91 96 GLU A N 1
ATOM 781 C CA . GLU A 1 96 ? -20.598 34.780 -13.309 1.00 42.91 96 GLU A CA 1
ATOM 782 C C . GLU A 1 96 ? -19.813 34.368 -14.553 1.00 42.91 96 GLU A C 1
ATOM 784 O O . GLU A 1 96 ? -19.105 35.174 -15.160 1.00 42.91 96 GLU A O 1
ATOM 789 N N . VAL A 1 97 ? -19.887 33.087 -14.895 1.00 47.12 97 VAL A N 1
ATOM 790 C CA . VAL A 1 97 ? -19.455 32.605 -16.200 1.00 47.12 97 VAL A CA 1
ATOM 791 C C . VAL A 1 97 ? -20.677 32.743 -17.093 1.00 47.12 97 VAL A C 1
ATOM 793 O O . VAL A 1 97 ? -21.623 31.972 -16.976 1.00 47.12 97 VAL A O 1
ATOM 796 N N . HIS A 1 98 ? -20.680 33.785 -17.922 1.00 36.34 98 HIS A N 1
ATOM 797 C CA . HIS A 1 98 ? -21.604 33.887 -19.041 1.00 36.34 98 HIS A CA 1
ATOM 798 C C . HIS A 1 98 ? -21.313 32.728 -20.000 1.00 36.34 98 HIS A C 1
ATOM 800 O O . HIS A 1 98 ? -20.236 32.682 -20.596 1.00 36.34 98 HIS A O 1
ATOM 806 N N . GLU A 1 99 ? -22.267 31.816 -20.160 1.00 44.88 99 GLU A N 1
ATOM 807 C CA . GLU A 1 99 ? -22.343 30.990 -21.361 1.00 44.88 99 GLU A CA 1
ATOM 808 C C . GLU A 1 99 ? -22.666 31.925 -22.531 1.00 44.88 99 GLU A C 1
ATOM 810 O O . GLU A 1 99 ? -23.702 32.591 -22.551 1.00 44.88 99 GLU A O 1
ATOM 815 N N . ARG A 1 100 ? -21.738 32.033 -23.485 1.00 42.41 100 ARG A N 1
ATOM 816 C CA . ARG A 1 100 ? -22.059 32.498 -24.832 1.00 42.41 100 ARG A CA 1
ATOM 817 C C . ARG A 1 100 ? -22.046 31.288 -25.753 1.00 42.41 100 ARG A C 1
ATOM 819 O O . ARG A 1 100 ? -21.081 30.527 -25.750 1.00 42.41 100 ARG A O 1
ATOM 826 N N . THR A 1 101 ? -23.172 31.176 -26.444 1.00 50.62 101 THR A N 1
ATOM 827 C CA . THR A 1 101 ? -23.551 30.305 -27.555 1.00 50.62 101 THR A CA 1
ATOM 828 C C . THR A 1 101 ? -22.469 30.147 -28.613 1.00 50.62 101 THR A C 1
ATOM 830 O O . THR A 1 101 ? -21.763 31.147 -28.881 1.00 50.62 101 THR A O 1
#

Foldseek 3Di:
DDPPPPPPCQADWPDDWDWDWDQDPNDTFIWTWTDHAFWIWIATPPDPPPPRIDIGGDYPVVCCVVPVVVVVPQPQPPVRDRPPPDPDPPDPDDDPDDDDD

Secondary structure (DSSP, 8-state):
------------BSS--EEEEEEETTEEEEEEEEEBSSEEEEE-TTSPTT-SEEEEE-SHHHHHHHTSSGGG---B-TTS-B-------SS----------

Organism: NCBI:txid1645740

pLDDT: mean 74.29, std 19.84, range [36.34, 97.56]

Sequence (101 aa):
MASKTRDIDSGHPLTDPFEVEVTVDGVPRMVRAQIFERWMLTDTPSNPAGWQTELGNHGRHAYERQYDAERREATVDTQGRLQRQRRTNRNGKHREVHERT

Radius of gyration: 21.7 Å; chains: 1; bounding box: 53×52×41 Å